Protein AF-A0A1C2GRS4-F1 (afdb_monomer)

Mean predicted aligned error: 8.72 Å

Secondary structure (DSSP, 8-state):
-------------------EEEEEEEE-SSEEEEEEEEEETTEEEEEEEEEEEETTEEPPPEEEEEEE-S---EEETTEEEETTEEEEE-

Solvent-accessible surface area (backbone atoms only — not comparable to full-atom values): 5551 Å² total; per-residue (Å²): 137,85,82,83,82,78,80,92,81,81,80,86,77,75,82,74,80,76,58,47,48,27,39,36,78,50,79,58,94,52,32,40,38,44,34,36,39,39,36,51,94,80,43,38,40,39,36,45,31,41,24,48,36,56,94,90,41,77,46,80,72,47,76,48,76,46,80,50,72,91,71,82,67,45,77,58,91,60,33,42,36,49,97,93,42,70,23,41,53,114

Radius of gyration: 20.47 Å; Cα contacts (8 Å, |Δi|>4): 155; chains: 1; bounding box: 70×20×50 Å

Nearest PDB structures (foldseek):
  1y8c-assembly1_A  TM=8.122E-01  e=1.106E-01  Clostridium acetobutylicum ATCC 824
  4r80-assembly2_B  TM=6.081E-01  e=3.270E-01  synthetic construct
  6m81-assembly1_C-2  TM=5.400E-01  e=1.137E+00  Streptomyces fradiae
  3fka-assembly1_D  TM=4.914E-01  e=1.412E+00  Ruegeria pomeroyi DSS-3
  8chv-assembly1_A  TM=5.787E-01  e=3.016E+00  Homo sapiens

Sequence (90 aa):
MKKLIIPILLLMACNTNHDGRYTNHTQGQFSITDDTLEVRDTLIIEHTGFQRIRNGVTRPKEYKTKQLFELHPQFNGNQLILNNTTYEKL

pLDDT: mean 85.75, std 14.87, range [43.31, 96.62]

Foldseek 3Di:
DDDDDDDPDDDPPPPPPPFAKWWDWDDDPFKTWIWIWGDDPQKIKIKIWIWTADPNDTDDIDIDIDIDGPFDWDDDPQWTAGPNDIIGGD

Structure (mmCIF, N/CA/C/O backbone):
data_AF-A0A1C2GRS4-F1
#
_entry.id   AF-A0A1C2GRS4-F1
#
loop_
_atom_site.group_PDB
_atom_site.id
_atom_site.type_symbol
_atom_site.label_atom_id
_atom_site.label_alt_id
_atom_site.label_comp_id
_atom_site.label_asym_id
_atom_site.label_entity_id
_atom_site.label_seq_id
_atom_site.pdbx_PDB_ins_code
_atom_site.Cartn_x
_atom_site.Cartn_y
_atom_site.Cartn_z
_atom_site.occupancy
_atom_site.B_iso_or_equiv
_atom_site.auth_seq_id
_atom_site.auth_comp_id
_atom_site.auth_asym_id
_atom_site.auth_atom_id
_atom_site.pdbx_PDB_model_num
ATOM 1 N N . MET A 1 1 ? 54.859 -2.392 -26.950 1.00 43.31 1 MET A N 1
ATOM 2 C CA . MET A 1 1 ? 53.488 -2.705 -27.410 1.00 43.31 1 MET A CA 1
ATOM 3 C C . MET A 1 1 ? 52.566 -2.683 -26.193 1.00 43.31 1 MET A C 1
ATOM 5 O O . MET A 1 1 ? 52.594 -3.619 -25.406 1.00 43.31 1 MET A O 1
ATOM 9 N N . LYS A 1 2 ? 51.862 -1.569 -25.951 1.00 44.44 2 LYS A N 1
ATOM 10 C CA . LYS A 1 2 ? 50.976 -1.403 -24.784 1.00 44.44 2 LYS A CA 1
ATOM 11 C C . LYS A 1 2 ? 49.598 -1.966 -25.140 1.00 44.44 2 LYS A C 1
ATOM 13 O O . LYS A 1 2 ? 48.939 -1.430 -26.022 1.00 44.44 2 LYS A O 1
ATOM 18 N N . LYS A 1 3 ? 49.202 -3.072 -24.503 1.00 52.84 3 LYS A N 1
ATOM 19 C CA . LYS A 1 3 ? 47.868 -3.665 -24.657 1.00 52.84 3 LYS A CA 1
ATOM 20 C C . LYS A 1 3 ? 46.880 -2.830 -23.839 1.00 52.84 3 LYS A C 1
ATOM 22 O O . LYS A 1 3 ? 47.001 -2.764 -22.620 1.00 52.84 3 LYS A O 1
ATOM 27 N N . LEU A 1 4 ? 45.958 -2.159 -24.523 1.00 53.50 4 LEU A N 1
ATOM 28 C CA . LEU A 1 4 ? 44.850 -1.428 -23.914 1.00 53.50 4 LEU A CA 1
ATOM 29 C C . LEU A 1 4 ? 43.787 -2.461 -23.505 1.00 53.50 4 LEU A C 1
ATOM 31 O O . LEU A 1 4 ? 43.178 -3.088 -24.368 1.00 53.50 4 LEU A O 1
ATOM 35 N N . ILE A 1 5 ? 43.602 -2.682 -22.205 1.00 58.56 5 ILE A N 1
ATOM 36 C CA . ILE A 1 5 ? 42.478 -3.467 -21.683 1.00 58.56 5 ILE A CA 1
ATOM 37 C C . ILE A 1 5 ? 41.337 -2.474 -21.466 1.00 58.56 5 ILE A C 1
ATOM 39 O O . ILE A 1 5 ? 41.381 -1.676 -20.535 1.00 58.56 5 ILE A O 1
ATOM 43 N N . ILE A 1 6 ? 40.352 -2.483 -22.362 1.00 59.56 6 ILE A N 1
ATOM 44 C CA . ILE A 1 6 ? 39.094 -1.752 -22.185 1.00 59.56 6 ILE A CA 1
ATOM 45 C C . ILE A 1 6 ? 38.184 -2.664 -21.355 1.00 59.56 6 ILE A C 1
ATOM 47 O O . ILE A 1 6 ? 37.859 -3.754 -21.832 1.00 59.56 6 ILE A O 1
ATOM 51 N N . PRO A 1 7 ? 37.782 -2.292 -20.128 1.00 61.78 7 PRO A N 1
ATOM 52 C CA . PRO A 1 7 ? 36.820 -3.091 -19.395 1.00 61.78 7 PRO A CA 1
ATOM 53 C C . PRO A 1 7 ? 35.440 -2.903 -20.034 1.00 61.78 7 PRO A C 1
ATOM 55 O O . PRO A 1 7 ? 34.897 -1.799 -20.079 1.00 61.78 7 PRO A O 1
ATOM 58 N N . ILE A 1 8 ? 34.887 -4.004 -20.544 1.00 59.97 8 ILE A N 1
ATOM 59 C CA . ILE A 1 8 ? 33.479 -4.146 -20.919 1.00 59.97 8 ILE A CA 1
ATOM 60 C C . ILE A 1 8 ? 32.676 -4.014 -19.623 1.00 59.97 8 ILE A C 1
ATOM 62 O O . ILE A 1 8 ? 32.574 -4.956 -18.843 1.00 59.97 8 ILE A O 1
ATOM 66 N N . LEU A 1 9 ? 32.184 -2.810 -19.351 1.00 56.25 9 LEU A N 1
ATOM 67 C CA . LEU A 1 9 ? 31.426 -2.481 -18.146 1.00 56.25 9 LEU A CA 1
ATOM 68 C C . LEU A 1 9 ? 30.187 -1.691 -18.557 1.00 56.25 9 LEU A C 1
ATOM 70 O O . LEU A 1 9 ? 29.993 -0.543 -18.182 1.00 56.25 9 LEU A O 1
ATOM 74 N N . LEU A 1 10 ? 29.373 -2.289 -19.420 1.00 56.22 10 LEU A N 1
ATOM 75 C CA . LEU A 1 10 ? 28.095 -1.726 -19.818 1.00 56.22 10 LEU A CA 1
ATOM 76 C C . LEU A 1 10 ? 27.121 -2.861 -20.123 1.00 56.22 10 LEU A C 1
ATOM 78 O O . LEU A 1 10 ? 27.470 -3.806 -20.823 1.00 56.22 10 LEU A O 1
ATOM 82 N N . LEU A 1 11 ? 25.889 -2.673 -19.641 1.00 51.03 11 LEU A N 1
ATOM 83 C CA . LEU A 1 11 ? 24.674 -3.441 -19.933 1.00 51.03 11 LEU A CA 1
ATOM 84 C C . LEU A 1 11 ? 24.345 -4.609 -18.988 1.00 51.03 11 LEU A C 1
ATOM 86 O O . LEU A 1 11 ? 23.952 -5.683 -19.423 1.00 51.03 11 LEU A O 1
ATOM 90 N N . MET A 1 12 ? 24.342 -4.350 -17.680 1.00 50.66 12 MET A N 1
ATOM 91 C CA . MET A 1 12 ? 23.224 -4.844 -16.864 1.00 50.66 12 MET A CA 1
ATOM 92 C C . MET A 1 12 ? 22.237 -3.697 -16.649 1.00 50.66 12 MET A C 1
ATOM 94 O O . MET A 1 12 ? 22.076 -3.182 -15.547 1.00 50.66 12 MET A O 1
ATOM 98 N N . ALA A 1 13 ? 21.601 -3.252 -17.735 1.00 53.47 13 ALA A N 1
ATOM 99 C CA . ALA A 1 13 ? 20.349 -2.521 -17.619 1.00 53.47 13 ALA A CA 1
ATOM 100 C C . ALA A 1 13 ? 19.295 -3.551 -17.192 1.00 53.47 13 ALA A C 1
ATOM 102 O O . ALA A 1 13 ? 18.686 -4.218 -18.026 1.00 53.47 13 ALA A O 1
ATOM 103 N N . CYS A 1 14 ? 19.172 -3.764 -15.881 1.00 59.78 14 CYS A N 1
ATOM 104 C CA . CYS A 1 14 ? 18.079 -4.539 -15.318 1.00 59.78 14 CYS A CA 1
ATOM 105 C C . CYS A 1 14 ? 16.765 -3.884 -15.748 1.00 59.78 14 CYS A C 1
ATOM 107 O O . CYS A 1 14 ? 16.45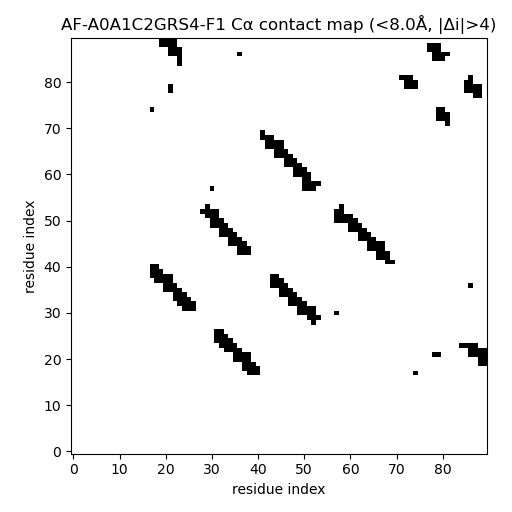5 -2.776 -15.320 1.00 59.78 14 CYS A O 1
ATOM 109 N N . ASN A 1 15 ? 15.995 -4.573 -16.588 1.00 56.84 15 ASN A N 1
ATOM 110 C CA . ASN A 1 15 ? 14.602 -4.236 -16.828 1.00 56.84 15 ASN A CA 1
ATOM 111 C C . ASN A 1 15 ? 13.812 -4.699 -15.597 1.00 56.84 15 ASN A C 1
ATOM 113 O O . ASN A 1 15 ? 13.291 -5.815 -15.560 1.00 56.84 15 ASN A O 1
ATOM 117 N N . THR A 1 16 ? 13.842 -3.912 -14.522 1.00 68.25 16 THR A N 1
ATOM 118 C CA . THR A 1 16 ? 13.058 -4.209 -13.327 1.00 68.25 16 THR A CA 1
ATOM 119 C C . THR A 1 16 ? 11.606 -3.884 -13.629 1.00 68.25 16 THR A C 1
ATOM 121 O O . THR A 1 16 ? 11.182 -2.735 -13.565 1.00 68.25 16 THR A O 1
ATOM 124 N N . ASN A 1 17 ? 10.836 -4.912 -13.987 1.00 80.88 17 ASN A N 1
ATOM 125 C CA . ASN A 1 17 ? 9.390 -4.787 -14.011 1.00 80.88 17 ASN A CA 1
ATOM 126 C C . ASN A 1 17 ? 8.910 -4.538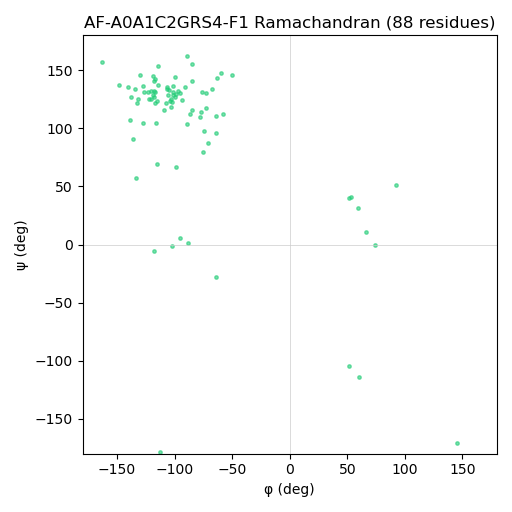 -12.570 1.00 80.88 17 ASN A C 1
ATOM 128 O O . ASN A 1 17 ? 9.021 -5.404 -11.695 1.00 80.88 17 ASN A O 1
ATOM 132 N N . HIS A 1 18 ? 8.423 -3.325 -12.330 1.00 86.94 18 HIS A N 1
ATOM 133 C CA . HIS A 1 18 ? 7.919 -2.880 -11.038 1.00 86.94 18 HIS A CA 1
ATOM 134 C C . HIS A 1 18 ? 6.399 -3.029 -10.906 1.00 86.94 18 HIS A C 1
ATOM 136 O O . HIS A 1 18 ? 5.839 -2.653 -9.879 1.00 86.94 18 HIS A O 1
ATOM 142 N N . ASP A 1 19 ? 5.737 -3.631 -11.893 1.00 91.88 19 ASP A N 1
ATOM 143 C CA . ASP A 1 19 ? 4.316 -3.927 -11.825 1.00 91.88 19 ASP A CA 1
ATOM 144 C C . ASP A 1 19 ? 4.004 -4.846 -10.656 1.00 91.88 19 ASP A C 1
ATOM 146 O O . ASP A 1 19 ? 4.777 -5.739 -10.274 1.00 91.88 19 ASP A O 1
ATOM 150 N N . GLY A 1 20 ? 2.820 -4.645 -10.103 1.00 93.75 20 GLY A N 1
ATOM 151 C CA . GLY A 1 20 ? 2.294 -5.487 -9.054 1.00 93.75 20 GLY A CA 1
ATOM 152 C C . GLY A 1 20 ? 1.472 -4.711 -8.052 1.00 93.75 20 GLY A C 1
ATOM 153 O O . GLY A 1 20 ? 1.135 -3.538 -8.224 1.00 93.75 20 GLY A O 1
ATOM 154 N N . ARG A 1 21 ? 1.136 -5.420 -6.982 1.00 96.12 21 ARG A N 1
ATOM 155 C CA . ARG A 1 21 ? 0.329 -4.894 -5.900 1.00 96.12 21 ARG A CA 1
ATOM 156 C C . ARG A 1 21 ? 1.219 -4.635 -4.699 1.00 96.12 21 ARG A C 1
ATOM 158 O O . ARG A 1 21 ? 1.954 -5.517 -4.269 1.00 96.12 21 ARG A O 1
ATOM 165 N N . TYR A 1 22 ? 1.124 -3.431 -4.168 1.00 96.56 22 TYR A N 1
ATOM 166 C CA . TYR A 1 22 ? 1.859 -2.981 -3.002 1.00 96.56 22 TYR A CA 1
ATOM 167 C C . TYR A 1 22 ? 0.868 -2.614 -1.906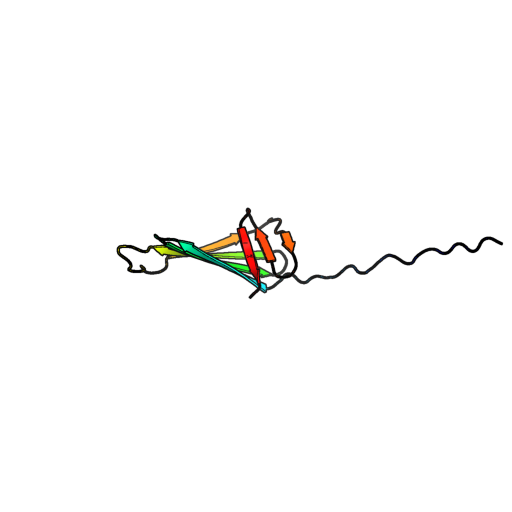 1.00 96.56 22 TYR A C 1
ATOM 169 O O . TYR A 1 22 ? -0.221 -2.119 -2.196 1.00 96.56 22 TYR A O 1
ATOM 177 N N . THR A 1 23 ? 1.216 -2.859 -0.650 1.00 96.56 23 THR A N 1
ATOM 178 C CA . THR A 1 23 ? 0.341 -2.587 0.488 1.00 96.56 23 THR A CA 1
ATOM 179 C C . THR A 1 23 ? 1.072 -1.806 1.567 1.00 96.56 23 THR A C 1
ATOM 181 O O . THR A 1 23 ? 2.259 -2.008 1.813 1.00 96.56 23 THR A O 1
ATOM 184 N N . ASN A 1 24 ? 0.342 -0.932 2.243 1.00 96.12 24 ASN A N 1
ATOM 185 C CA . ASN A 1 24 ? 0.740 -0.358 3.514 1.00 96.12 24 ASN A CA 1
ATOM 186 C C . ASN A 1 24 ? -0.360 -0.671 4.529 1.00 96.12 24 ASN A C 1
ATOM 188 O O . ASN A 1 24 ? -1.543 -0.484 4.248 1.00 96.12 24 ASN A O 1
ATOM 192 N N . HIS A 1 25 ? 0.034 -1.175 5.691 1.00 95.31 25 HIS A N 1
ATOM 193 C CA . HIS A 1 25 ? -0.872 -1.408 6.803 1.00 95.31 25 HIS A CA 1
ATOM 194 C C . HIS A 1 25 ? -0.373 -0.624 8.007 1.00 95.31 25 HIS A C 1
ATOM 196 O O . HIS A 1 25 ? 0.769 -0.792 8.436 1.00 95.31 25 HIS A O 1
ATOM 202 N N . THR A 1 26 ? -1.243 0.209 8.565 1.00 94.25 26 THR A N 1
ATOM 203 C CA . THR A 1 26 ? -0.951 0.982 9.768 1.00 94.25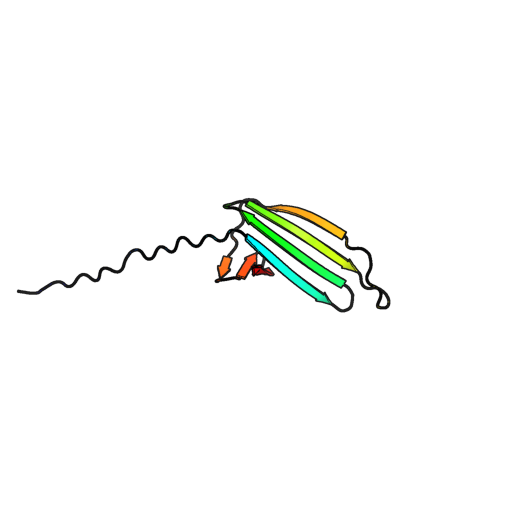 26 THR A CA 1
ATOM 204 C C . THR A 1 26 ? -2.107 0.848 10.748 1.00 94.25 26 THR A C 1
ATOM 206 O O . THR A 1 26 ? -3.236 1.230 10.449 1.00 94.25 26 THR A O 1
ATOM 209 N N . GLN A 1 27 ? -1.826 0.362 11.955 1.00 95.06 27 GLN A N 1
ATOM 210 C CA . GLN A 1 27 ? -2.803 0.274 13.035 1.00 95.06 27 GLN A CA 1
ATOM 211 C C . GLN A 1 27 ? -2.390 1.177 14.197 1.00 95.06 27 GLN A C 1
ATOM 213 O O . GLN A 1 27 ? -1.309 1.041 14.764 1.00 95.06 27 GLN A O 1
ATOM 218 N N . GLY A 1 28 ? -3.282 2.092 14.565 1.00 92.94 28 GLY A N 1
ATOM 219 C CA . GLY A 1 28 ? -3.161 2.941 15.742 1.00 92.94 28 GLY A CA 1
ATOM 220 C C . GLY A 1 28 ? -4.214 2.614 16.800 1.00 92.94 28 GLY A C 1
ATOM 221 O O . GLY A 1 28 ? -5.071 1.750 16.626 1.00 92.94 28 GLY A O 1
ATOM 222 N N . GLN A 1 29 ? -4.192 3.367 17.901 1.00 93.44 29 GLN A N 1
ATOM 223 C CA . GLN A 1 29 ? -5.153 3.212 19.002 1.00 93.44 29 GLN A CA 1
ATOM 224 C C . GLN A 1 29 ? -6.604 3.530 18.590 1.00 93.44 29 GLN A C 1
ATOM 226 O O . GLN A 1 29 ? -7.550 3.004 19.175 1.00 93.44 29 GLN A O 1
ATOM 231 N N . PHE A 1 30 ? -6.786 4.396 17.589 1.00 94.44 30 PHE A N 1
ATOM 232 C CA . PHE A 1 30 ? -8.094 4.940 17.202 1.00 94.44 30 PHE A CA 1
ATOM 233 C C . PHE A 1 30 ? -8.516 4.585 15.777 1.00 94.44 30 PHE A C 1
ATOM 235 O O . PHE A 1 30 ? -9.636 4.906 15.372 1.00 94.44 30 PHE A O 1
ATOM 242 N N . SER A 1 31 ? -7.647 3.938 15.003 1.00 94.38 31 SER A N 1
ATOM 243 C CA . SER A 1 31 ? -7.933 3.612 13.610 1.00 94.38 31 SER A CA 1
ATOM 244 C C . SER A 1 31 ? -7.011 2.542 13.046 1.00 94.38 31 SER A C 1
ATOM 246 O O . SER A 1 31 ? -5.886 2.377 13.508 1.00 94.38 31 SER A O 1
ATOM 248 N N . ILE A 1 32 ? -7.488 1.877 12.001 1.00 95.38 32 ILE A N 1
ATOM 249 C CA . ILE A 1 32 ? -6.713 1.002 11.123 1.00 95.38 32 ILE A CA 1
ATOM 250 C C . ILE A 1 32 ? -6.772 1.608 9.723 1.00 95.38 32 ILE A C 1
ATOM 252 O O . ILE A 1 32 ? -7.854 1.969 9.252 1.00 95.38 32 ILE A O 1
ATOM 256 N N . THR A 1 33 ? -5.620 1.715 9.076 1.00 94.88 33 THR A N 1
ATOM 257 C CA . THR A 1 33 ? -5.477 2.159 7.693 1.00 94.88 33 THR A CA 1
ATOM 258 C C . THR A 1 33 ? -4.849 1.030 6.885 1.00 94.88 33 THR A C 1
ATOM 260 O O . THR A 1 33 ? -3.822 0.479 7.277 1.00 94.88 33 THR A O 1
ATOM 263 N N . ASP A 1 34 ? -5.481 0.694 5.768 1.00 94.75 34 ASP A N 1
ATOM 264 C CA . ASP A 1 34 ? -5.035 -0.312 4.810 1.00 94.75 34 ASP A CA 1
ATOM 265 C C . ASP A 1 34 ? -5.016 0.322 3.425 1.00 94.75 34 ASP A C 1
ATOM 267 O O . ASP A 1 34 ? -6.071 0.469 2.796 1.00 94.75 34 ASP A O 1
ATOM 271 N N . ASP A 1 35 ? -3.831 0.638 2.933 1.00 94.81 35 ASP A N 1
ATOM 272 C CA . ASP A 1 35 ? -3.669 1.216 1.610 1.00 94.81 35 ASP A CA 1
ATOM 273 C C . ASP A 1 35 ? -3.102 0.169 0.662 1.00 94.81 35 ASP A C 1
ATOM 275 O O . ASP A 1 35 ? -2.179 -0.572 0.992 1.00 94.81 35 ASP A O 1
ATOM 279 N N . THR A 1 36 ? -3.659 0.093 -0.539 1.00 95.00 36 THR A N 1
ATOM 280 C CA . THR A 1 36 ? -3.150 -0.737 -1.626 1.00 95.00 36 THR A CA 1
ATOM 281 C C . THR A 1 36 ? -2.821 0.154 -2.812 1.00 95.00 36 THR A C 1
ATOM 283 O O . THR A 1 36 ? -3.661 0.944 -3.235 1.00 95.00 36 THR A O 1
ATOM 286 N N . LEU A 1 37 ? -1.641 -0.028 -3.394 1.00 95.44 37 LEU A N 1
ATOM 287 C CA . LEU A 1 37 ? -1.304 0.488 -4.713 1.00 95.44 37 LEU A CA 1
ATOM 288 C C . LEU A 1 37 ? -1.268 -0.664 -5.712 1.00 95.44 37 LEU A C 1
ATOM 290 O O . LEU A 1 37 ? -0.671 -1.706 -5.453 1.00 95.44 37 LEU A O 1
ATOM 294 N N . GLU A 1 38 ? -1.883 -0.466 -6.864 1.00 95.50 38 GLU A N 1
ATOM 295 C CA . GLU A 1 38 ? -1.714 -1.322 -8.027 1.00 95.50 38 GLU A CA 1
ATOM 296 C C . GLU A 1 38 ? -0.928 -0.554 -9.087 1.00 95.50 38 GLU A C 1
ATOM 298 O O . GLU A 1 38 ? -1.385 0.476 -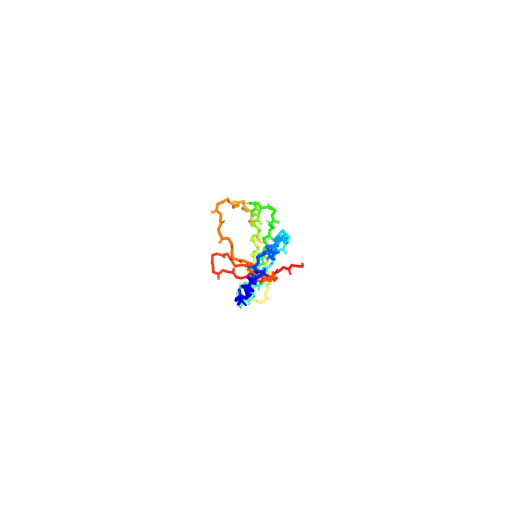9.582 1.00 95.50 38 GLU A O 1
ATOM 303 N N . VAL A 1 39 ? 0.269 -1.048 -9.398 1.00 93.25 39 VAL A N 1
ATOM 304 C CA . VAL A 1 39 ? 1.183 -0.467 -10.383 1.00 93.25 39 VAL A CA 1
ATOM 305 C C . VAL A 1 39 ? 1.115 -1.296 -11.656 1.00 93.25 39 VAL A C 1
ATOM 307 O O . VAL A 1 39 ? 1.300 -2.516 -11.607 1.00 93.25 39 VAL A O 1
ATOM 310 N N . ARG A 1 40 ? 0.824 -0.630 -12.774 1.00 90.31 40 ARG A N 1
ATOM 311 C CA . ARG A 1 40 ? 0.802 -1.207 -14.121 1.00 90.31 40 ARG A CA 1
ATOM 312 C C . ARG A 1 40 ? 1.431 -0.216 -15.095 1.00 90.31 40 ARG A C 1
ATOM 314 O O . ARG A 1 40 ? 0.811 0.804 -15.402 1.00 90.31 40 ARG A O 1
ATOM 321 N N . ASP A 1 41 ? 2.638 -0.500 -15.563 1.00 85.12 41 ASP A N 1
ATOM 322 C CA . ASP A 1 41 ? 3.447 0.384 -16.401 1.00 85.12 41 ASP A CA 1
ATOM 323 C C . ASP A 1 41 ? 3.577 1.796 -15.788 1.00 85.12 41 ASP A C 1
ATOM 325 O O . ASP A 1 41 ? 4.304 2.015 -14.820 1.00 85.12 41 ASP A O 1
ATOM 329 N N . THR A 1 42 ? 2.850 2.773 -16.336 1.00 81.81 42 THR A N 1
ATOM 330 C CA . THR A 1 42 ? 2.842 4.176 -15.892 1.00 81.81 42 THR A CA 1
ATOM 331 C C . THR A 1 42 ? 1.615 4.545 -15.055 1.00 81.81 42 THR A C 1
ATOM 333 O O . THR A 1 42 ? 1.477 5.698 -14.646 1.00 81.81 42 THR A O 1
ATOM 336 N N . LEU A 1 43 ? 0.690 3.607 -14.839 1.00 88.56 43 LEU A N 1
ATOM 337 C CA . LEU A 1 43 ? -0.543 3.815 -14.088 1.00 88.56 43 LEU A CA 1
ATOM 338 C C . LEU A 1 43 ? -0.385 3.303 -12.657 1.00 88.56 43 LEU A C 1
ATOM 340 O O . LEU A 1 43 ? -0.026 2.147 -12.434 1.00 88.56 43 LEU A O 1
ATOM 344 N N . ILE A 1 44 ? -0.740 4.151 -11.691 1.00 92.19 44 ILE A N 1
ATOM 345 C CA . ILE A 1 44 ? -0.877 3.758 -10.290 1.00 92.19 44 ILE A CA 1
ATOM 346 C C . ILE A 1 44 ? -2.331 3.950 -9.873 1.00 92.19 44 ILE A C 1
ATOM 348 O O . ILE A 1 44 ? -2.875 5.056 -9.943 1.00 92.19 44 ILE A O 1
ATOM 352 N N . ILE A 1 45 ? -2.962 2.870 -9.426 1.00 94.38 45 ILE A N 1
ATOM 353 C CA . ILE A 1 45 ? -4.294 2.895 -8.824 1.00 94.38 45 ILE A CA 1
ATOM 354 C C . ILE A 1 45 ? -4.121 2.770 -7.315 1.00 94.38 45 ILE A C 1
ATOM 356 O O . ILE A 1 45 ? -3.594 1.781 -6.816 1.00 94.38 45 ILE A O 1
ATOM 360 N N . GLU A 1 46 ? -4.563 3.784 -6.589 1.00 94.50 46 GLU A N 1
ATOM 361 C CA . GLU A 1 46 ? -4.534 3.836 -5.136 1.00 94.50 46 GLU A CA 1
ATOM 362 C C . GLU A 1 46 ? -5.908 3.473 -4.573 1.00 94.50 46 GLU A C 1
ATOM 364 O O . GLU A 1 46 ? -6.924 4.075 -4.928 1.00 94.50 46 GLU A O 1
ATOM 369 N N . HIS A 1 47 ? -5.928 2.509 -3.660 1.00 94.56 47 HIS A N 1
ATOM 370 C CA . HIS A 1 47 ? -7.076 2.154 -2.842 1.00 94.56 47 HIS A CA 1
ATOM 371 C C . HIS A 1 47 ? -6.738 2.428 -1.379 1.00 94.56 47 HIS A C 1
ATOM 373 O O . HIS A 1 47 ? -6.009 1.660 -0.757 1.00 94.56 47 HIS A O 1
ATOM 379 N N . THR A 1 48 ? -7.288 3.503 -0.826 1.00 93.69 48 THR A N 1
ATOM 380 C CA . THR A 1 48 ? -7.129 3.871 0.584 1.00 93.69 48 THR A CA 1
ATOM 381 C C . THR A 1 48 ? -8.287 3.295 1.381 1.00 93.69 48 THR A C 1
ATOM 383 O O . THR A 1 48 ? -9.455 3.554 1.069 1.00 93.69 48 THR A O 1
ATOM 386 N N . GLY A 1 49 ? -7.985 2.513 2.408 1.00 93.69 49 GLY A N 1
ATOM 387 C CA . GLY A 1 49 ? -8.963 1.906 3.297 1.00 93.69 49 GLY A CA 1
ATOM 388 C C . GLY A 1 49 ? -8.796 2.417 4.719 1.00 93.69 49 GLY A C 1
ATOM 389 O O . GLY A 1 49 ? -7.702 2.377 5.260 1.00 93.69 49 GLY A O 1
ATOM 390 N N . PHE A 1 50 ? -9.880 2.847 5.358 1.00 94.75 50 PHE A N 1
ATOM 391 C CA . PHE A 1 50 ? -9.837 3.389 6.715 1.00 94.75 50 PHE A CA 1
ATOM 392 C C . PHE A 1 50 ? -10.945 2.806 7.591 1.00 94.75 50 PHE A C 1
ATOM 394 O O . PHE A 1 50 ? -12.110 2.754 7.201 1.00 94.75 50 PHE A O 1
ATOM 401 N N . GLN A 1 51 ? -10.592 2.388 8.802 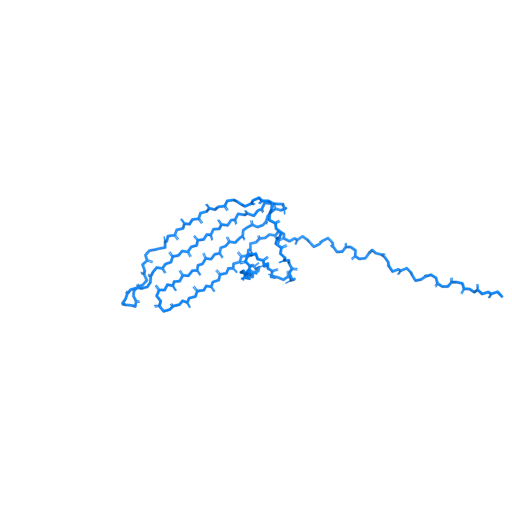1.00 95.56 51 GLN A N 1
ATOM 402 C CA . GLN A 1 51 ? -11.517 1.920 9.829 1.00 95.56 51 GLN A CA 1
ATOM 403 C C . GLN A 1 51 ? -11.283 2.699 11.118 1.00 95.56 51 GLN A C 1
ATOM 405 O O . GLN A 1 51 ? -10.160 2.801 11.603 1.00 95.56 51 GLN A O 1
ATOM 410 N N . ARG A 1 52 ? -12.354 3.209 11.728 1.00 95.12 52 ARG A N 1
ATOM 411 C CA . ARG A 1 52 ? -12.283 3.839 13.056 1.00 95.12 52 ARG A CA 1
ATOM 412 C C . ARG A 1 52 ? -12.393 2.784 14.149 1.00 95.12 52 ARG A C 1
ATOM 414 O O . ARG A 1 52 ? -13.252 1.912 14.066 1.00 95.12 52 ARG A O 1
ATOM 421 N N . ILE A 1 53 ? -11.621 2.931 15.218 1.00 95.19 53 ILE A N 1
ATOM 422 C CA . ILE A 1 53 ? -11.776 2.171 16.460 1.00 95.19 53 ILE A CA 1
ATOM 423 C C . ILE A 1 53 ? -12.419 3.097 17.495 1.00 95.19 53 ILE A C 1
ATOM 425 O O . ILE A 1 53 ? -11.915 4.183 17.777 1.00 95.19 53 ILE A O 1
ATOM 429 N N . ARG A 1 54 ? -13.556 2.689 18.066 1.00 93.81 54 ARG A N 1
ATOM 430 C CA . ARG A 1 54 ? -14.208 3.404 19.175 1.00 93.81 54 ARG A CA 1
ATOM 431 C C . ARG A 1 54 ? -14.566 2.424 20.275 1.00 93.81 54 ARG A C 1
ATOM 433 O O . ARG A 1 54 ? -15.277 1.460 20.013 1.00 93.81 54 ARG A O 1
ATOM 440 N N . ASN A 1 55 ? -14.108 2.698 21.495 1.00 94.25 55 ASN A N 1
ATOM 441 C CA . ASN A 1 55 ? -14.323 1.842 22.667 1.00 94.25 55 ASN A CA 1
ATOM 442 C C . ASN A 1 55 ? -13.880 0.386 22.419 1.00 94.25 55 ASN A C 1
ATOM 444 O O . ASN A 1 55 ? -14.595 -0.548 22.761 1.00 94.25 55 ASN A O 1
ATOM 448 N N . GLY A 1 56 ? -12.742 0.199 21.741 1.00 91.75 56 GLY A N 1
ATOM 449 C CA . GLY A 1 56 ? -12.227 -1.125 21.370 1.00 91.75 56 GLY A CA 1
ATOM 450 C C . GLY A 1 56 ? -12.974 -1.818 20.223 1.00 91.75 56 GLY A C 1
ATO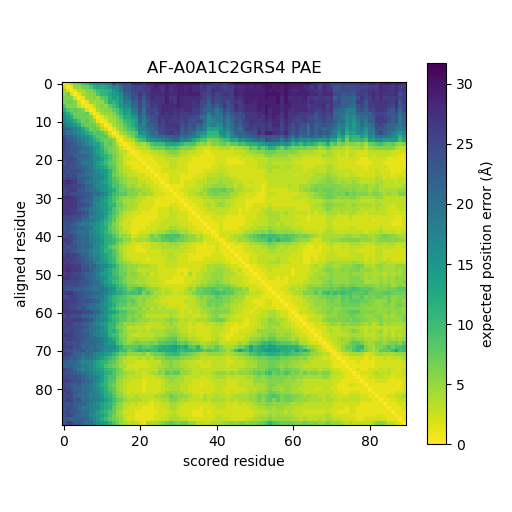M 451 O O . GLY A 1 56 ? -12.586 -2.911 19.830 1.00 91.75 56 GLY A O 1
ATOM 452 N N . VAL A 1 57 ? -14.014 -1.194 19.658 1.00 94.88 57 VAL A N 1
ATOM 453 C CA . VAL A 1 57 ? -14.800 -1.760 18.556 1.00 94.88 57 VAL A CA 1
ATOM 454 C C . VAL A 1 57 ? -14.406 -1.113 17.235 1.00 94.88 57 VAL A C 1
ATOM 456 O O . VAL A 1 57 ? -14.523 0.107 17.062 1.00 94.88 57 VAL A O 1
ATOM 4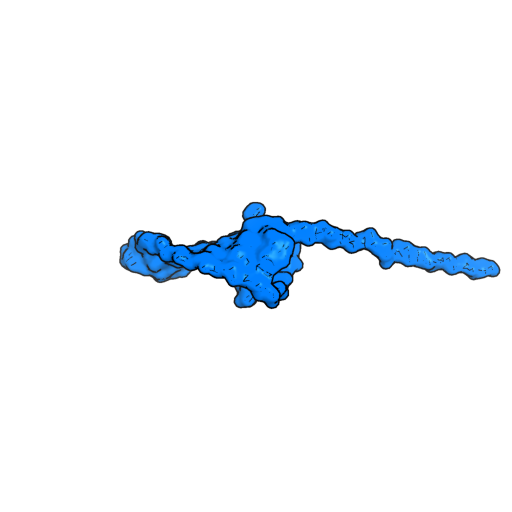59 N N . THR A 1 58 ? -13.990 -1.947 16.285 1.00 95.62 58 THR A N 1
ATOM 460 C CA . THR A 1 58 ? -13.710 -1.546 14.906 1.00 95.62 58 THR A CA 1
ATOM 461 C C . THR A 1 58 ? -15.011 -1.267 14.160 1.00 95.62 58 THR A C 1
ATOM 463 O O . THR A 1 58 ? -15.962 -2.048 14.192 1.00 95.62 58 THR A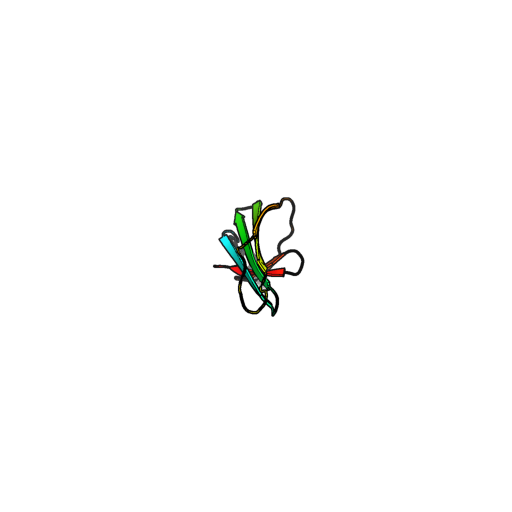 O 1
ATOM 466 N N . ARG A 1 59 ? -15.071 -0.114 13.500 1.00 95.19 59 ARG A N 1
ATOM 467 C CA . ARG A 1 59 ? -16.200 0.317 12.675 1.00 95.19 59 ARG A CA 1
ATOM 468 C C . ARG A 1 59 ? -16.030 -0.160 11.230 1.00 95.19 59 ARG A C 1
ATOM 470 O O . ARG A 1 59 ? -14.916 -0.507 10.838 1.00 95.19 59 ARG A O 1
ATOM 477 N N . PRO A 1 60 ? -17.120 -0.177 10.438 1.00 94.56 60 PRO A N 1
ATOM 478 C CA . PRO A 1 60 ? -17.048 -0.534 9.028 1.00 94.56 60 PRO A CA 1
ATOM 479 C C . PRO A 1 60 ? -15.963 0.249 8.291 1.00 94.56 60 PRO A C 1
ATOM 481 O O . PRO A 1 60 ? -15.699 1.410 8.607 1.00 94.56 60 PRO A O 1
ATOM 484 N N . LYS A 1 61 ? -15.340 -0.413 7.318 1.00 92.94 61 LYS A N 1
ATOM 485 C CA . LYS A 1 61 ? -14.275 0.172 6.511 1.00 92.94 61 LYS A CA 1
ATOM 486 C C . LYS A 1 61 ? -14.848 1.125 5.478 1.00 92.94 61 LYS A C 1
ATOM 488 O O . LYS A 1 61 ? -15.764 0.766 4.743 1.00 92.94 61 LYS A O 1
ATOM 493 N N . GLU A 1 62 ? -14.264 2.306 5.409 1.00 93.06 62 GLU A N 1
ATOM 494 C CA . GLU A 1 62 ? -14.492 3.282 4.356 1.00 93.06 62 GLU A CA 1
ATOM 495 C C . GLU A 1 62 ? -13.369 3.131 3.326 1.00 93.06 62 GLU A C 1
ATOM 497 O O . GLU A 1 62 ? -12.196 3.041 3.692 1.00 93.06 62 GLU A O 1
ATOM 502 N N . TYR A 1 63 ? -13.727 3.067 2.043 1.00 92.31 63 TYR A N 1
ATOM 503 C CA . TYR A 1 63 ? -12.767 2.937 0.949 1.00 92.31 63 TYR A CA 1
ATOM 504 C C . TYR A 1 63 ? -12.842 4.137 0.019 1.00 92.31 63 TYR A C 1
ATOM 506 O O . TYR A 1 63 ? -13.926 4.607 -0.329 1.00 92.31 63 TYR A O 1
ATOM 514 N N . LYS A 1 64 ? -11.677 4.575 -0.449 1.00 93.50 64 LYS A N 1
ATOM 515 C CA . LYS A 1 64 ? -11.540 5.542 -1.531 1.00 93.50 64 LYS A CA 1
ATOM 516 C C . LYS A 1 64 ? -10.608 4.969 -2.584 1.00 93.50 64 LYS A C 1
ATOM 518 O O . LYS A 1 64 ? -9.576 4.404 -2.253 1.00 93.50 64 LYS A O 1
ATOM 523 N N . THR A 1 65 ? -10.983 5.121 -3.849 1.00 94.69 65 THR A N 1
ATOM 524 C CA . THR A 1 65 ? -10.128 4.751 -4.979 1.00 94.69 65 THR A CA 1
ATOM 525 C C . THR A 1 65 ? -9.747 6.005 -5.745 1.00 94.69 65 THR A C 1
ATOM 527 O O . THR A 1 65 ? -10.594 6.876 -5.966 1.00 94.69 65 THR A O 1
ATOM 530 N N . LYS A 1 66 ? -8.483 6.106 -6.143 1.00 93.56 66 LYS A N 1
ATOM 531 C CA . LYS A 1 66 ? -7.953 7.217 -6.924 1.00 93.56 66 LYS A CA 1
ATOM 532 C C . LYS A 1 66 ? -6.977 6.685 -7.966 1.00 93.56 66 LYS A C 1
ATOM 534 O O . LYS A 1 66 ? -6.141 5.845 -7.667 1.00 93.56 66 LYS A O 1
ATOM 539 N N . GLN A 1 67 ? -7.079 7.189 -9.190 1.00 92.06 67 GLN A N 1
ATOM 540 C CA . GLN A 1 67 ? -6.046 6.980 -10.202 1.00 92.06 67 GLN A CA 1
ATOM 541 C C . GLN A 1 67 ? -5.042 8.120 -10.115 1.00 92.06 67 GLN A C 1
ATOM 543 O O . GLN A 1 67 ? -5.425 9.285 -9.964 1.00 92.06 67 GLN A O 1
ATOM 548 N N . LEU A 1 68 ? -3.765 7.775 -10.176 1.00 87.75 68 LEU A N 1
ATOM 549 C CA . LEU A 1 68 ? -2.671 8.718 -10.082 1.00 87.75 68 LEU A CA 1
ATOM 550 C C . LEU A 1 68 ? -1.871 8.671 -11.386 1.00 87.75 68 LEU A C 1
ATOM 552 O O . LEU A 1 68 ? -1.446 7.605 -11.829 1.00 87.75 68 LEU A O 1
ATOM 556 N N . PHE A 1 69 ? -1.682 9.846 -11.980 1.00 81.88 69 PHE A N 1
ATOM 557 C CA . PHE A 1 69 ? -0.893 10.063 -13.189 1.00 81.88 69 PHE A CA 1
ATOM 558 C C . PHE A 1 69 ? 0.331 10.915 -12.834 1.00 81.88 69 PHE A C 1
ATOM 560 O O . PHE A 1 69 ? 0.282 11.674 -11.866 1.00 81.88 69 PHE A O 1
ATOM 567 N N . GLU A 1 70 ? 1.410 10.790 -13.609 1.00 75.00 70 GLU A N 1
ATOM 568 C CA . GLU A 1 70 ? 2.611 11.646 -13.503 1.00 75.00 70 GLU A CA 1
ATOM 569 C C . GLU A 1 70 ? 3.315 11.611 -12.132 1.00 75.00 70 GLU A C 1
ATOM 571 O O . GLU A 1 70 ? 3.919 12.584 -11.677 1.00 75.00 70 GLU A O 1
ATOM 576 N N . LEU A 1 71 ? 3.258 10.466 -11.454 1.00 78.88 71 LEU A N 1
ATOM 577 C CA . LEU A 1 71 ? 3.996 10.257 -10.215 1.00 78.88 71 LEU A CA 1
ATOM 578 C C . LEU A 1 71 ? 5.426 9.795 -10.475 1.00 78.88 71 LEU A C 1
ATOM 580 O O . LEU A 1 71 ? 5.720 9.140 -11.471 1.00 78.88 71 LEU A O 1
ATOM 584 N N . HIS A 1 72 ? 6.291 10.075 -9.504 1.00 84.56 72 HIS A N 1
ATOM 585 C CA . HIS A 1 72 ? 7.675 9.610 -9.474 1.00 84.56 72 HIS A CA 1
ATOM 586 C C . HIS A 1 72 ? 7.861 8.660 -8.278 1.00 84.56 72 HIS A C 1
ATOM 588 O O . HIS A 1 72 ? 8.481 9.051 -7.285 1.00 84.56 72 HIS A O 1
ATOM 594 N N . PRO A 1 73 ? 7.263 7.449 -8.303 1.00 89.62 73 PRO A N 1
ATOM 595 C CA . PRO A 1 73 ? 7.493 6.463 -7.253 1.00 89.62 73 PRO A CA 1
ATOM 596 C C . PRO A 1 73 ? 8.970 6.054 -7.241 1.00 89.62 73 PRO A C 1
ATOM 598 O O . PRO A 1 73 ? 9.606 5.932 -8.289 1.00 89.62 73 PRO A O 1
ATOM 601 N N . GLN A 1 74 ? 9.518 5.820 -6.053 1.00 92.19 74 GLN A N 1
ATOM 602 C CA . GLN A 1 74 ? 10.858 5.258 -5.906 1.00 92.19 74 GLN A CA 1
ATOM 603 C C . GLN A 1 74 ? 10.741 3.776 -5.567 1.00 92.19 74 GLN A C 1
ATOM 605 O O . GLN A 1 74 ? 10.033 3.410 -4.631 1.00 92.19 74 GLN A O 1
ATOM 610 N N . PHE A 1 75 ? 11.445 2.927 -6.309 1.00 91.12 75 PHE A N 1
ATOM 611 C CA . PHE A 1 75 ? 11.455 1.486 -6.075 1.00 91.12 75 PHE A CA 1
ATOM 612 C C . PHE A 1 75 ? 12.767 1.059 -5.421 1.00 91.12 75 PHE A C 1
ATOM 614 O O . PHE A 1 75 ? 13.846 1.435 -5.878 1.00 91.12 75 PHE A O 1
ATOM 621 N N . ASN A 1 76 ? 12.674 0.244 -4.373 1.00 90.44 76 ASN A N 1
ATOM 622 C CA . ASN A 1 76 ? 13.824 -0.353 -3.699 1.00 90.44 76 ASN A CA 1
ATOM 623 C C . ASN A 1 76 ? 13.545 -1.834 -3.415 1.00 90.44 76 ASN A C 1
ATOM 625 O O . ASN A 1 76 ? 12.950 -2.192 -2.400 1.00 90.44 76 ASN A O 1
ATOM 629 N N . GLY A 1 77 ? 13.925 -2.705 -4.352 1.00 88.44 77 GLY A N 1
ATOM 630 C CA . GLY A 1 77 ? 13.602 -4.131 -4.279 1.00 88.44 77 GLY A CA 1
ATOM 631 C C . GLY A 1 77 ? 12.088 -4.362 -4.263 1.00 88.44 77 GLY A C 1
ATOM 632 O O . GLY A 1 77 ? 11.403 -4.063 -5.241 1.00 88.44 77 GLY A O 1
ATOM 633 N N . ASN A 1 78 ? 11.574 -4.871 -3.141 1.00 92.00 78 ASN A N 1
ATOM 634 C CA . ASN A 1 78 ? 10.145 -5.129 -2.935 1.00 92.00 78 ASN A CA 1
ATOM 635 C C . ASN A 1 78 ? 9.384 -3.919 -2.373 1.00 92.00 78 ASN A C 1
ATOM 637 O O . ASN A 1 78 ? 8.181 -4.009 -2.157 1.00 92.00 78 ASN A O 1
ATOM 641 N N . GLN A 1 79 ? 10.055 -2.788 -2.161 1.00 94.06 79 GLN A N 1
ATOM 642 C CA . GLN A 1 79 ? 9.431 -1.581 -1.636 1.00 94.06 79 GLN A CA 1
ATOM 643 C C . GLN A 1 79 ? 9.113 -0.582 -2.745 1.00 94.06 79 GLN A C 1
ATOM 645 O O . GLN A 1 79 ? 9.890 -0.401 -3.687 1.00 94.06 79 GLN A O 1
ATOM 650 N N . LEU A 1 80 ? 7.987 0.107 -2.582 1.00 94.25 80 LEU A N 1
ATOM 651 C CA . LEU A 1 80 ? 7.592 1.285 -3.344 1.00 94.25 80 LEU A CA 1
ATOM 652 C C . LEU A 1 80 ? 7.415 2.443 -2.365 1.00 94.25 80 LEU A C 1
ATOM 654 O O . LEU A 1 80 ? 6.651 2.337 -1.410 1.00 94.25 80 LEU A O 1
ATOM 658 N N . ILE A 1 81 ? 8.107 3.553 -2.599 1.00 94.25 81 ILE A N 1
ATOM 659 C CA . ILE A 1 81 ? 7.981 4.777 -1.808 1.00 94.25 81 ILE A CA 1
ATOM 660 C C . ILE A 1 81 ? 7.238 5.816 -2.644 1.00 94.25 81 ILE A C 1
ATOM 662 O O . ILE A 1 81 ? 7.679 6.185 -3.736 1.00 94.25 81 ILE A O 1
ATOM 666 N N . LEU A 1 82 ? 6.110 6.295 -2.123 1.00 91.94 82 LEU A N 1
ATOM 667 C CA . LEU A 1 82 ? 5.279 7.317 -2.749 1.00 91.94 82 LEU A CA 1
ATOM 668 C C . LEU A 1 82 ? 4.805 8.309 -1.687 1.00 91.94 82 LEU A C 1
ATOM 670 O O . LEU A 1 82 ? 4.243 7.907 -0.675 1.00 91.94 82 LEU A O 1
ATOM 674 N N . ASN A 1 83 ? 5.022 9.610 -1.911 1.00 89.19 83 ASN A N 1
ATOM 675 C CA . ASN A 1 83 ? 4.618 10.683 -0.989 1.00 89.19 83 ASN A CA 1
ATOM 676 C C . ASN A 1 83 ? 5.081 10.467 0.469 1.00 89.19 83 ASN A C 1
ATOM 678 O O . ASN A 1 83 ? 4.337 10.747 1.404 1.00 89.19 83 ASN A O 1
ATOM 682 N N . ASN A 1 84 ? 6.309 9.973 0.659 1.00 89.62 84 ASN A N 1
ATOM 683 C CA . ASN A 1 84 ? 6.895 9.604 1.958 1.00 89.62 84 ASN A CA 1
ATOM 684 C C . ASN A 1 84 ? 6.222 8.416 2.674 1.00 89.62 84 ASN A C 1
ATOM 686 O O . ASN A 1 84 ? 6.550 8.145 3.828 1.00 89.62 84 ASN A O 1
ATOM 690 N N . THR A 1 85 ? 5.333 7.687 2.001 1.00 91.69 85 THR A N 1
ATOM 691 C CA . THR A 1 85 ? 4.778 6.422 2.487 1.00 91.69 85 THR A CA 1
ATOM 692 C C . THR A 1 85 ? 5.480 5.261 1.795 1.00 91.69 85 THR A C 1
ATOM 694 O O . THR A 1 85 ? 5.614 5.247 0.570 1.00 91.69 85 THR A O 1
ATOM 697 N N . THR A 1 86 ? 5.918 4.280 2.583 1.00 95.94 86 THR A N 1
ATOM 698 C CA . THR A 1 86 ? 6.514 3.038 2.080 1.00 95.94 86 THR A CA 1
ATOM 699 C C . THR A 1 86 ? 5.450 1.955 1.983 1.00 95.94 86 THR A C 1
ATOM 701 O O . THR A 1 86 ? 4.720 1.698 2.942 1.00 95.94 86 THR A O 1
ATOM 704 N N . TYR A 1 87 ? 5.392 1.301 0.833 1.00 96.31 87 TYR A N 1
ATOM 705 C CA . TYR A 1 87 ? 4.526 0.170 0.550 1.00 96.31 87 TYR A CA 1
ATOM 706 C C . TYR A 1 87 ? 5.382 -1.059 0.256 1.00 96.31 87 TYR A C 1
ATOM 708 O O . TYR A 1 87 ? 6.409 -0.960 -0.414 1.00 96.31 87 TYR A O 1
ATOM 716 N N . GLU A 1 88 ? 4.930 -2.217 0.719 1.00 96.62 88 GLU A N 1
ATOM 717 C CA . GLU A 1 88 ? 5.580 -3.509 0.494 1.00 96.62 88 GLU A CA 1
ATOM 718 C C . GLU A 1 88 ? 4.851 -4.270 -0.612 1.00 96.62 88 GLU A C 1
ATOM 720 O O . GLU A 1 88 ? 3.618 -4.304 -0.637 1.00 96.62 88 GLU A O 1
ATOM 725 N N . LYS A 1 89 ? 5.598 -4.879 -1.533 1.00 94.75 89 LYS A N 1
ATOM 726 C CA . LYS A 1 89 ? 5.046 -5.725 -2.594 1.00 94.75 89 LYS A CA 1
ATOM 727 C C . LYS A 1 89 ? 4.446 -6.997 -1.988 1.00 94.75 89 LYS A C 1
ATOM 729 O O . LYS A 1 89 ? 5.075 -7.620 -1.133 1.00 94.75 89 LYS A O 1
ATOM 734 N N . LEU A 1 90 ? 3.239 -7.354 -2.431 1.00 91.06 90 LEU A N 1
ATOM 735 C CA . LEU A 1 90 ? 2.561 -8.606 -2.071 1.00 91.06 90 LEU A CA 1
ATOM 736 C C . LEU A 1 90 ? 3.171 -9.821 -2.774 1.00 91.06 90 LEU A C 1
ATOM 738 O O . LEU A 1 90 ? 3.616 -9.670 -3.937 1.00 91.06 90 LEU A O 1
#